Protein AF-A0A2C9L2B7-F1 (afdb_monomer_lite)

Organism: Biomphalaria glabrata (NCBI:txid6526)

Secondary structure (DSSP, 8-state):
--HHHHHHHHHHTTT-HHHHHHHHHHTTT-SS---S---TT---TT---PPPPPPP--------TT-------------------------

Foldseek 3Di:
DDPVLLVVLCVVVVNDPVNSVQVVCVVVVPHPDDDDDDPPPPPPPVPPPDDPDDDDDDDPDPPPVPDDDDDPDPDPDDDDDDDDDDDDDDD

Structure (mmCIF, N/CA/C/O backbone):
data_AF-A0A2C9L2B7-F1
#
_entry.id   AF-A0A2C9L2B7-F1
#
loop_
_atom_s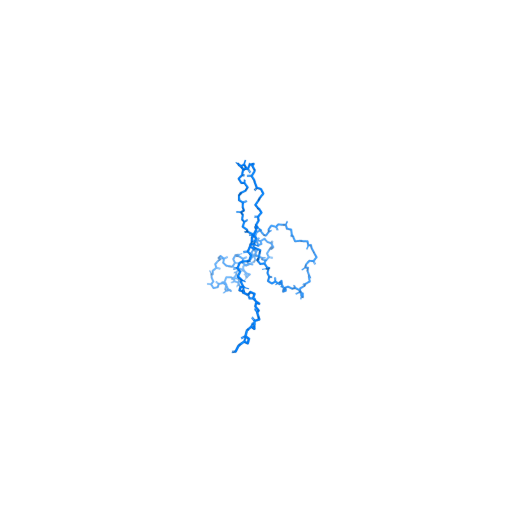ite.group_PDB
_atom_site.id
_atom_site.type_symbol
_atom_site.label_atom_id
_atom_site.label_alt_id
_atom_site.label_comp_id
_atom_site.label_asym_id
_atom_site.label_entity_id
_atom_site.label_seq_id
_atom_site.pdbx_PDB_ins_code
_atom_site.Cartn_x
_atom_site.Cartn_y
_atom_site.Cartn_z
_atom_site.occupancy
_atom_site.B_iso_or_equiv
_atom_site.auth_seq_id
_atom_site.auth_comp_id
_atom_site.auth_asym_id
_atom_site.auth_atom_id
_atom_site.pdbx_PDB_model_num
ATOM 1 N N . ALA A 1 1 ? 12.647 7.826 -19.692 1.00 70.94 1 ALA A N 1
ATOM 2 C CA . ALA A 1 1 ? 11.846 6.601 -19.906 1.00 70.94 1 ALA A CA 1
ATOM 3 C C . ALA A 1 1 ? 11.981 6.097 -21.344 1.00 70.94 1 ALA A C 1
ATOM 5 O O . ALA A 1 1 ? 11.984 6.906 -22.266 1.00 70.94 1 ALA A O 1
ATOM 6 N N . THR A 1 2 ? 12.103 4.783 -21.557 1.00 87.38 2 THR A N 1
ATOM 7 C CA . THR A 1 2 ? 12.087 4.179 -22.903 1.00 87.38 2 THR A CA 1
ATOM 8 C C . THR A 1 2 ? 10.655 3.807 -23.309 1.00 87.38 2 THR A C 1
ATOM 10 O O . THR A 1 2 ? 9.811 3.521 -22.461 1.00 87.38 2 THR A O 1
ATOM 13 N N . ARG A 1 3 ? 10.363 3.786 -24.618 1.00 88.88 3 ARG A N 1
ATOM 14 C CA . ARG A 1 3 ? 9.012 3.516 -25.160 1.00 88.88 3 ARG A CA 1
ATOM 15 C C . ARG A 1 3 ? 8.417 2.179 -24.697 1.00 88.88 3 ARG A C 1
ATOM 17 O O . ARG A 1 3 ? 7.212 2.088 -24.490 1.00 88.88 3 ARG A O 1
ATOM 24 N N . ASN A 1 4 ? 9.255 1.158 -24.529 1.00 92.00 4 ASN A N 1
ATOM 25 C CA . ASN A 1 4 ? 8.811 -0.177 -24.127 1.00 92.00 4 ASN A CA 1
ATOM 26 C C . ASN A 1 4 ? 8.389 -0.219 -22.652 1.00 92.00 4 ASN A C 1
ATOM 28 O O . ASN A 1 4 ? 7.393 -0.849 -22.324 1.00 92.00 4 ASN A O 1
ATOM 32 N N . VAL A 1 5 ? 9.090 0.512 -21.778 1.00 89.75 5 VAL A N 1
ATOM 33 C CA . VAL A 1 5 ? 8.722 0.623 -20.357 1.00 89.75 5 VAL A CA 1
ATOM 34 C C . VAL A 1 5 ? 7.376 1.333 -20.208 1.00 89.75 5 VAL A C 1
ATOM 36 O O . VAL A 1 5 ? 6.500 0.840 -19.507 1.00 89.75 5 VAL A O 1
ATOM 39 N N . ALA A 1 6 ? 7.170 2.432 -20.942 1.00 88.50 6 ALA A N 1
ATOM 40 C CA . ALA A 1 6 ? 5.897 3.154 -20.937 1.00 88.50 6 ALA A CA 1
ATOM 41 C C . ALA A 1 6 ? 4.724 2.284 -21.426 1.00 88.50 6 ALA A C 1
ATOM 43 O O . ALA A 1 6 ? 3.641 2.332 -20.850 1.00 88.50 6 ALA A O 1
ATOM 44 N N . ARG A 1 7 ? 4.943 1.455 -22.457 1.00 94.06 7 ARG A N 1
ATOM 45 C CA . ARG A 1 7 ? 3.928 0.516 -22.953 1.00 94.06 7 ARG A CA 1
ATOM 46 C C . ARG A 1 7 ? 3.541 -0.512 -21.892 1.00 94.06 7 ARG A C 1
ATOM 48 O O . ARG A 1 7 ? 2.356 -0.697 -21.650 1.00 94.06 7 ARG A O 1
ATOM 55 N N . ASN A 1 8 ? 4.525 -1.117 -21.233 1.00 93.44 8 ASN A N 1
ATOM 56 C CA . ASN A 1 8 ? 4.275 -2.122 -20.203 1.00 93.44 8 ASN A CA 1
ATOM 57 C C . ASN A 1 8 ? 3.534 -1.528 -18.993 1.00 93.44 8 ASN A C 1
ATOM 59 O O . ASN A 1 8 ? 2.614 -2.153 -18.474 1.00 93.44 8 ASN A O 1
ATOM 63 N N . LEU A 1 9 ? 3.893 -0.309 -18.570 1.00 92.69 9 LEU A N 1
ATOM 64 C CA . LEU A 1 9 ? 3.212 0.391 -17.475 1.00 92.69 9 LEU A CA 1
ATOM 65 C C . LEU A 1 9 ? 1.757 0.714 -17.826 1.00 92.69 9 LEU A C 1
ATOM 67 O O . LEU A 1 9 ? 0.863 0.479 -17.018 1.00 92.69 9 LEU A O 1
ATOM 71 N N . LEU A 1 10 ? 1.502 1.200 -19.043 1.00 94.44 10 LEU A N 1
ATOM 72 C CA . LEU A 1 10 ? 0.143 1.472 -19.511 1.00 94.44 10 LEU A CA 1
ATOM 73 C C . LEU A 1 10 ? -0.691 0.193 -19.637 1.00 94.44 10 LEU A C 1
ATOM 75 O O . LEU A 1 10 ? -1.861 0.205 -19.268 1.00 94.44 10 LEU A O 1
ATOM 79 N N . GLU A 1 11 ? -0.109 -0.908 -20.115 1.00 93.62 11 GLU A N 1
ATOM 80 C CA . GLU A 1 11 ? -0.788 -2.209 -20.193 1.00 93.62 11 GLU A CA 1
ATOM 81 C C . GLU A 1 11 ? -1.139 -2.741 -18.793 1.00 93.62 11 GLU A C 1
ATOM 83 O O . GLU A 1 11 ? -2.272 -3.168 -18.570 1.00 93.62 11 GLU A O 1
ATOM 88 N N . ALA A 1 12 ? -0.230 -2.619 -17.821 1.00 92.38 12 ALA A N 1
ATOM 89 C CA . ALA A 1 12 ? -0.494 -2.970 -16.424 1.00 92.38 12 ALA A CA 1
ATOM 90 C C . ALA A 1 12 ? -1.577 -2.086 -15.774 1.00 92.38 12 ALA A C 1
ATOM 92 O O . ALA A 1 12 ? -2.325 -2.552 -14.917 1.00 92.38 12 ALA A O 1
ATOM 93 N N . CYS A 1 13 ? -1.700 -0.829 -16.211 1.00 94.19 13 CYS A N 1
ATOM 94 C CA . CYS A 1 13 ? -2.705 0.125 -15.728 1.00 94.19 13 CYS A CA 1
ATOM 95 C C . CYS A 1 13 ? -4.018 0.104 -16.518 1.00 94.19 13 CYS A C 1
ATOM 97 O O . CYS A 1 13 ? -4.832 1.014 -16.348 1.00 94.19 13 CYS A O 1
ATOM 99 N N . ALA A 1 14 ? -4.218 -0.861 -17.422 1.00 94.31 14 ALA A N 1
ATOM 100 C CA . ALA A 1 14 ? -5.373 -0.910 -18.324 1.00 94.31 14 ALA A CA 1
ATOM 101 C C . ALA A 1 14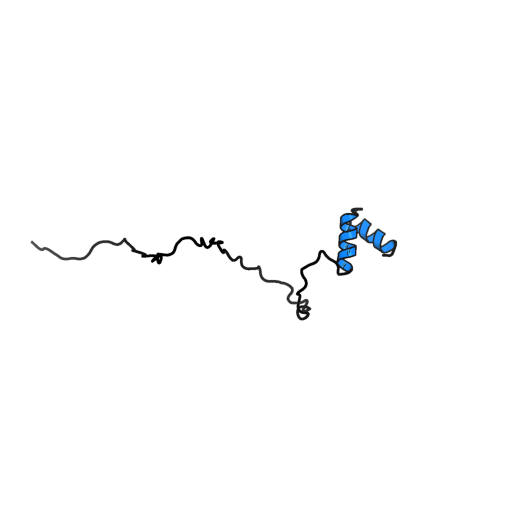 ? -5.602 0.408 -19.103 1.00 94.31 14 ALA A C 1
ATOM 103 O O . ALA A 1 14 ? -6.735 0.826 -19.337 1.00 94.31 14 ALA A O 1
ATOM 104 N N . GLY A 1 15 ? -4.517 1.084 -19.490 1.00 92.38 15 GLY A N 1
ATOM 105 C CA . GLY A 1 15 ? -4.536 2.361 -20.206 1.00 92.38 15 GLY A CA 1
ATOM 106 C C . GLY A 1 15 ? -4.727 3.601 -19.326 1.00 92.38 15 GLY A C 1
ATOM 107 O O . GLY A 1 15 ? -4.793 4.704 -19.864 1.00 92.38 15 GLY A O 1
ATOM 108 N N . ASN A 1 16 ? -4.791 3.462 -17.999 1.00 93.25 16 ASN A N 1
ATOM 109 C CA . ASN A 1 16 ? -4.864 4.604 -17.091 1.00 93.25 16 ASN A CA 1
ATOM 110 C C . ASN A 1 16 ? -3.494 5.294 -16.973 1.00 93.25 16 ASN A C 1
ATOM 112 O O . ASN A 1 16 ? -2.558 4.757 -16.376 1.00 93.25 16 ASN A O 1
ATOM 116 N N . LEU A 1 17 ? -3.400 6.496 -17.547 1.00 93.00 17 LEU A N 1
ATOM 117 C CA . LEU A 1 17 ? -2.172 7.285 -17.575 1.00 93.00 17 LEU A CA 1
ATOM 118 C C . LEU A 1 17 ? -1.766 7.782 -16.183 1.00 93.00 17 LEU A C 1
ATOM 120 O O . LEU A 1 17 ? -0.590 7.686 -15.849 1.00 93.00 17 LEU A O 1
ATOM 124 N N . ASP A 1 18 ? -2.710 8.267 -15.373 1.00 92.00 18 ASP A N 1
ATOM 125 C CA . ASP A 1 18 ? -2.422 8.810 -14.039 1.00 92.00 18 ASP A CA 1
ATOM 126 C C . ASP A 1 18 ? -1.803 7.747 -13.124 1.00 92.00 18 ASP A C 1
ATOM 128 O O . ASP A 1 18 ? -0.817 8.009 -12.435 1.00 92.00 18 ASP A O 1
ATOM 132 N N . MET A 1 19 ? -2.310 6.510 -13.187 1.00 90.75 19 MET A N 1
ATOM 133 C CA . MET A 1 19 ? -1.730 5.383 -12.444 1.00 90.75 19 MET A CA 1
ATOM 134 C C . MET A 1 19 ? -0.353 4.971 -12.985 1.00 90.75 19 MET A C 1
ATOM 136 O O . MET A 1 19 ? 0.560 4.709 -12.203 1.00 90.75 19 MET A O 1
ATOM 140 N N . ALA A 1 20 ? -0.177 4.939 -14.312 1.00 91.88 20 ALA A N 1
ATOM 141 C CA . ALA A 1 20 ? 1.097 4.575 -14.935 1.00 91.88 20 ALA A CA 1
ATOM 142 C C . ALA A 1 20 ? 2.202 5.603 -14.643 1.00 91.88 20 ALA A C 1
ATOM 144 O O . ALA A 1 20 ? 3.356 5.225 -14.439 1.00 91.88 20 ALA A O 1
ATOM 145 N N . VAL A 1 21 ? 1.852 6.892 -14.609 1.00 89.06 21 VAL A N 1
ATOM 146 C CA . VAL A 1 21 ? 2.761 7.989 -14.253 1.00 89.06 21 VAL A CA 1
ATOM 147 C C . VAL A 1 21 ? 3.086 7.955 -12.765 1.00 89.06 21 VAL A C 1
ATOM 149 O O . VAL A 1 21 ? 4.261 8.066 -12.432 1.00 89.06 21 VAL A O 1
ATOM 152 N N . GLY A 1 22 ? 2.101 7.724 -11.890 1.00 86.19 22 GLY A N 1
ATOM 153 C CA . GLY A 1 22 ? 2.334 7.554 -10.451 1.00 86.19 22 GLY A CA 1
ATOM 154 C C . GLY A 1 22 ? 3.368 6.465 -10.172 1.00 86.19 22 GLY A C 1
ATOM 155 O O . GLY A 1 22 ? 4.436 6.755 -9.645 1.00 86.19 22 GLY A O 1
ATOM 156 N N . MET A 1 23 ? 3.138 5.251 -10.685 1.00 85.44 23 MET A N 1
ATOM 157 C CA . MET A 1 23 ? 4.089 4.143 -10.520 1.00 85.44 23 MET A CA 1
ATOM 158 C C . MET A 1 23 ? 5.455 4.400 -11.172 1.00 85.44 23 MET A C 1
ATOM 160 O O . MET A 1 23 ? 6.468 3.908 -10.677 1.00 85.44 23 MET A O 1
ATOM 164 N N . HIS A 1 24 ? 5.511 5.151 -12.281 1.00 83.88 24 HIS A N 1
ATOM 165 C CA . HIS A 1 24 ? 6.787 5.551 -12.875 1.00 83.88 24 HIS A CA 1
ATOM 166 C C . HIS A 1 24 ? 7.564 6.500 -11.953 1.00 83.88 24 HIS A C 1
ATOM 168 O O . HIS A 1 24 ? 8.762 6.294 -11.778 1.00 83.88 24 HIS A O 1
ATOM 174 N N . MET A 1 25 ? 6.903 7.508 -11.374 1.00 84.44 25 MET A N 1
ATOM 175 C CA . MET A 1 25 ? 7.540 8.517 -10.519 1.00 84.44 25 MET A CA 1
ATOM 176 C C . MET A 1 25 ? 7.878 7.985 -9.122 1.00 84.44 25 MET A C 1
ATOM 178 O O . MET A 1 25 ? 8.910 8.359 -8.565 1.00 84.44 25 MET A O 1
ATOM 182 N N . ASP A 1 26 ? 7.080 7.054 -8.595 1.00 77.69 26 ASP A N 1
ATOM 183 C CA . ASP A 1 26 ? 7.348 6.377 -7.322 1.00 77.69 26 ASP A CA 1
ATOM 184 C C . ASP A 1 26 ? 8.649 5.548 -7.370 1.00 77.69 26 ASP A C 1
ATOM 186 O O . ASP A 1 26 ? 9.328 5.391 -6.356 1.00 77.69 26 ASP A O 1
ATOM 190 N N . ASN A 1 27 ? 9.044 5.054 -8.553 1.00 67.00 27 ASN A N 1
ATOM 191 C CA . ASN A 1 27 ? 10.300 4.323 -8.753 1.00 67.00 27 ASN A CA 1
ATOM 192 C C . ASN A 1 27 ? 11.542 5.237 -8.775 1.00 67.00 27 ASN A C 1
ATOM 194 O O . ASN A 1 27 ? 12.645 4.780 -8.485 1.00 67.00 27 ASN A O 1
ATOM 198 N N . ASP A 1 28 ? 11.379 6.521 -9.102 1.00 61.81 28 ASP A N 1
ATOM 199 C CA . ASP A 1 28 ? 12.465 7.509 -9.137 1.00 61.81 28 ASP A CA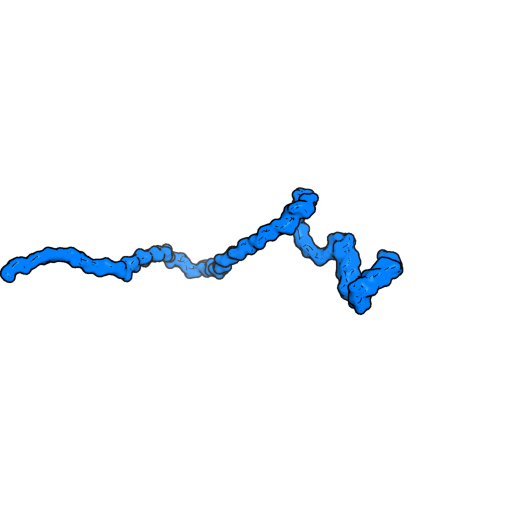 1
ATOM 200 C C . ASP A 1 28 ? 12.671 8.211 -7.774 1.00 61.81 28 ASP A C 1
ATOM 202 O O . ASP A 1 28 ? 13.371 9.219 -7.682 1.00 61.81 28 ASP A O 1
ATOM 206 N N . GLY A 1 29 ? 12.087 7.685 -6.687 1.00 55.31 29 GLY A N 1
ATOM 207 C CA . GLY A 1 29 ? 12.312 8.178 -5.320 1.00 55.31 29 GLY A CA 1
ATOM 208 C C . GLY A 1 29 ? 11.714 9.560 -5.030 1.00 55.31 29 GLY A C 1
ATOM 209 O O . GLY A 1 29 ? 11.886 10.082 -3.932 1.00 55.31 29 GLY A O 1
ATOM 210 N N . VAL A 1 30 ? 10.971 10.132 -5.979 1.00 55.00 30 VAL A N 1
ATOM 211 C CA . VAL A 1 30 ? 10.144 11.332 -5.798 1.00 55.00 30 VAL A CA 1
ATOM 212 C C . VAL A 1 30 ? 8.680 10.890 -5.772 1.00 55.00 30 VAL A C 1
ATOM 214 O O . VAL A 1 30 ? 7.851 11.326 -6.567 1.00 55.00 30 VAL A O 1
ATOM 217 N N . GLY A 1 31 ? 8.363 9.985 -4.842 1.00 55.22 31 GLY A N 1
ATOM 218 C CA . GLY A 1 31 ? 6.989 9.847 -4.363 1.00 55.22 31 GLY A CA 1
ATOM 219 C C . GLY A 1 31 ? 6.537 11.170 -3.722 1.00 55.22 31 GLY A C 1
ATOM 220 O O . GLY A 1 31 ? 7.387 12.015 -3.412 1.00 55.22 31 GLY A O 1
ATOM 221 N N . PRO A 1 32 ? 5.226 11.401 -3.521 1.00 53.75 32 PRO A N 1
ATOM 222 C CA . PRO A 1 32 ? 4.737 12.631 -2.901 1.00 53.75 32 PRO A CA 1
ATOM 223 C C . PRO A 1 32 ? 5.506 12.865 -1.603 1.00 53.75 32 PRO A C 1
ATOM 225 O O . PRO A 1 32 ? 5.500 11.994 -0.737 1.00 53.75 32 PRO A O 1
ATOM 228 N N . ALA A 1 33 ? 6.214 13.999 -1.533 1.00 53.19 33 ALA A N 1
ATOM 229 C CA . ALA A 1 33 ? 7.181 14.330 -0.495 1.00 53.19 33 ALA A CA 1
ATOM 230 C C . ALA A 1 33 ? 6.693 13.894 0.893 1.00 53.19 33 ALA A C 1
ATOM 232 O O . ALA A 1 33 ? 5.889 14.572 1.537 1.00 53.19 33 ALA A O 1
ATOM 233 N N . VAL A 1 34 ? 7.182 12.745 1.357 1.00 56.62 34 VAL A N 1
ATOM 234 C CA . VAL A 1 34 ? 7.178 12.444 2.781 1.00 56.62 34 VAL A CA 1
ATOM 235 C C . VAL A 1 34 ? 8.156 13.440 3.406 1.00 56.62 34 VAL A C 1
ATOM 237 O O . VAL A 1 34 ? 9.257 13.599 2.875 1.00 56.62 34 VAL A O 1
ATOM 240 N N . PRO A 1 35 ? 7.773 14.180 4.462 1.00 49.47 35 PRO A N 1
ATOM 241 C CA . PRO A 1 35 ? 8.669 15.159 5.058 1.00 49.47 35 PRO A CA 1
ATOM 242 C C . PRO A 1 35 ? 9.979 14.476 5.470 1.00 49.47 35 PRO A C 1
ATOM 244 O O . PRO A 1 35 ? 9.975 13.437 6.133 1.00 49.47 35 PRO A O 1
ATOM 247 N N . GLU A 1 36 ? 11.085 15.063 5.014 1.00 56.28 36 GLU A N 1
ATOM 248 C CA . GLU A 1 36 ? 12.466 14.644 5.228 1.00 56.28 36 GLU A CA 1
ATOM 249 C C . GLU A 1 36 ? 12.780 14.461 6.719 1.00 56.28 36 GLU A C 1
ATOM 251 O O . GLU A 1 36 ? 13.183 15.406 7.387 1.00 56.28 36 GLU A O 1
ATOM 256 N N . THR A 1 37 ? 12.627 13.255 7.270 1.00 55.03 37 THR A N 1
ATOM 257 C CA . THR A 1 37 ? 13.505 12.725 8.332 1.00 55.03 37 THR A CA 1
ATOM 258 C C . THR A 1 37 ? 13.287 11.216 8.472 1.00 55.03 37 THR A C 1
ATOM 260 O O . THR A 1 37 ? 12.507 10.758 9.303 1.00 55.03 37 THR A O 1
ATOM 263 N N . ILE A 1 38 ? 13.971 10.405 7.664 1.00 57.97 38 ILE A N 1
ATOM 264 C CA . ILE A 1 38 ? 14.120 8.976 7.972 1.00 57.97 38 ILE A CA 1
ATOM 265 C C . ILE A 1 38 ? 15.608 8.751 8.244 1.00 57.97 38 ILE A C 1
ATOM 267 O O . ILE A 1 38 ? 16.397 8.842 7.306 1.00 57.97 38 ILE A O 1
ATOM 271 N N . PRO A 1 39 ? 16.037 8.525 9.502 1.00 55.38 39 PRO A N 1
ATOM 272 C CA . PRO A 1 39 ? 17.421 8.164 9.768 1.00 55.38 39 PRO A CA 1
ATOM 273 C C . PRO A 1 39 ? 17.732 6.832 9.075 1.00 55.38 39 PRO A C 1
ATOM 275 O O . PRO A 1 39 ? 16.950 5.884 9.154 1.00 55.38 39 PRO A O 1
ATOM 278 N N . GLU A 1 40 ? 18.885 6.768 8.413 1.00 57.09 40 GLU A N 1
ATOM 279 C CA . GLU A 1 40 ? 19.359 5.693 7.523 1.00 57.09 40 GLU A CA 1
ATOM 280 C C . GLU A 1 40 ? 19.528 4.302 8.187 1.00 57.09 40 GLU A C 1
ATOM 282 O O . GLU A 1 40 ? 20.103 3.394 7.595 1.00 57.09 40 GLU A O 1
ATOM 287 N N . SER A 1 41 ? 19.022 4.079 9.407 1.00 55.72 41 SER A N 1
ATOM 288 C CA . SER A 1 41 ? 19.158 2.807 10.133 1.00 55.72 41 SER A CA 1
ATOM 289 C C . SER A 1 41 ? 17.979 1.835 9.961 1.00 55.72 41 SER A C 1
ATOM 291 O O . SER A 1 41 ? 17.929 0.829 10.667 1.00 55.72 41 SER A O 1
ATOM 293 N N . LEU A 1 42 ? 17.008 2.123 9.085 1.00 54.47 42 LEU A N 1
ATOM 294 C CA . LEU A 1 42 ? 15.773 1.333 8.944 1.00 54.47 42 LEU A CA 1
ATOM 295 C C . LEU A 1 42 ? 15.772 0.350 7.756 1.00 54.47 42 LEU A C 1
ATOM 297 O O . LEU A 1 42 ? 14.719 -0.155 7.383 1.00 54.47 42 LEU A O 1
ATOM 301 N N . CYS A 1 43 ? 16.932 0.049 7.168 1.00 49.47 43 CYS A N 1
ATOM 302 C CA . CYS A 1 43 ? 17.066 -0.897 6.050 1.00 49.47 43 CYS A CA 1
ATOM 303 C C . CYS A 1 43 ? 17.098 -2.378 6.493 1.00 49.47 43 CYS A C 1
ATOM 305 O O . CYS A 1 43 ? 17.754 -3.197 5.855 1.00 49.47 43 CYS A O 1
ATOM 307 N N . ASN A 1 44 ? 16.409 -2.740 7.581 1.00 53.75 44 ASN A N 1
ATOM 308 C CA . ASN A 1 44 ? 16.215 -4.138 7.973 1.00 53.75 44 ASN A CA 1
ATOM 309 C C . ASN A 1 44 ? 14.867 -4.624 7.420 1.00 53.75 44 ASN A C 1
ATOM 311 O O . ASN A 1 44 ? 13.825 -4.451 8.049 1.00 53.75 44 ASN A O 1
ATOM 315 N N . GLU A 1 45 ? 14.884 -5.244 6.237 1.00 59.50 45 GLU A N 1
ATOM 316 C CA . GLU A 1 45 ? 13.682 -5.718 5.525 1.00 59.50 45 GLU A CA 1
ATOM 317 C C . GLU A 1 45 ? 12.847 -6.769 6.290 1.00 59.50 45 GLU A C 1
ATOM 319 O O . GLU A 1 45 ? 11.706 -7.048 5.921 1.00 59.50 45 GLU A O 1
ATOM 324 N N . SER A 1 46 ? 13.375 -7.323 7.384 1.00 57.72 46 SER A N 1
ATOM 325 C CA . SER A 1 46 ? 12.728 -8.344 8.214 1.00 57.72 46 SER A CA 1
ATOM 326 C C . SER A 1 46 ? 11.841 -7.807 9.351 1.00 57.72 46 SER A C 1
ATOM 328 O O . SER A 1 46 ? 11.151 -8.606 9.975 1.00 57.72 46 SER A O 1
ATOM 330 N N . ASP A 1 47 ? 11.814 -6.491 9.603 1.00 56.50 47 ASP A N 1
ATOM 331 C CA . ASP A 1 47 ? 11.054 -5.855 10.705 1.00 56.50 47 ASP A CA 1
ATOM 332 C C . ASP A 1 47 ? 9.964 -4.873 10.216 1.00 56.50 47 ASP A C 1
ATOM 334 O O . ASP A 1 47 ? 9.482 -4.005 10.944 1.00 56.50 47 ASP A O 1
ATOM 338 N N . ASN A 1 48 ? 9.517 -5.015 8.964 1.00 61.56 48 ASN A N 1
ATOM 339 C CA . ASN A 1 48 ? 8.520 -4.128 8.345 1.00 61.56 48 ASN A CA 1
ATOM 340 C C . ASN A 1 48 ? 7.088 -4.250 8.915 1.00 61.56 48 ASN A C 1
ATOM 342 O O . ASN A 1 48 ? 6.179 -3.562 8.443 1.00 61.56 48 ASN A O 1
ATOM 346 N N . VAL A 1 49 ? 6.853 -5.076 9.942 1.00 77.12 49 VAL A N 1
ATOM 347 C CA . VAL A 1 49 ? 5.570 -5.105 10.660 1.00 77.12 49 VAL A CA 1
ATOM 348 C C . VAL A 1 49 ? 5.600 -4.034 11.745 1.00 77.12 49 VAL A C 1
ATOM 350 O O . VAL A 1 49 ? 5.850 -4.294 12.920 1.00 77.12 49 VAL A O 1
ATOM 353 N N . ARG A 1 50 ? 5.334 -2.791 11.341 1.00 79.50 50 ARG A N 1
ATOM 354 C CA . ARG A 1 50 ? 5.097 -1.703 12.294 1.00 79.50 50 ARG A CA 1
ATOM 355 C C . ARG A 1 50 ? 3.887 -2.080 13.150 1.00 79.50 50 ARG A C 1
ATOM 357 O O . ARG A 1 50 ? 2.812 -2.351 12.615 1.00 79.50 50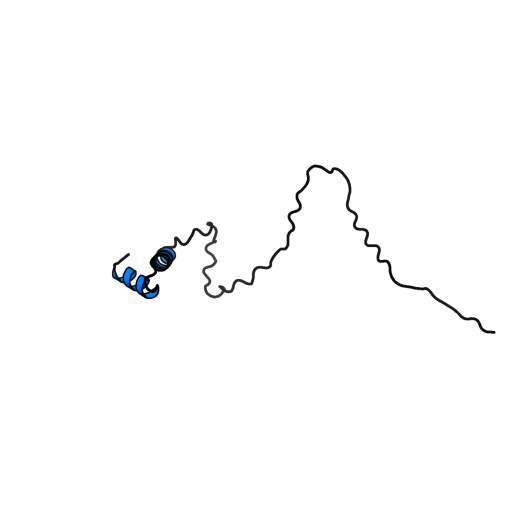 ARG A O 1
ATOM 364 N N . ALA A 1 51 ? 4.060 -2.113 14.470 1.00 82.44 51 ALA A N 1
ATOM 365 C CA . ALA A 1 51 ? 2.945 -2.333 15.382 1.00 82.44 51 ALA A CA 1
ATOM 366 C C . ALA A 1 51 ? 1.848 -1.274 15.141 1.00 82.44 51 ALA A C 1
ATOM 368 O O . ALA A 1 51 ? 2.176 -0.132 14.794 1.00 82.44 51 ALA A O 1
ATOM 369 N N . PRO A 1 52 ? 0.558 -1.610 15.330 1.00 84.50 52 PRO A N 1
ATOM 370 C CA . PRO A 1 52 ? -0.511 -0.624 15.255 1.00 84.50 52 PRO A CA 1
ATOM 371 C C . PRO A 1 52 ? -0.204 0.571 16.162 1.00 84.50 52 PRO A C 1
ATOM 373 O O . PRO A 1 52 ? 0.109 0.398 17.341 1.00 84.50 52 PRO A O 1
ATOM 376 N N . ILE A 1 53 ? -0.276 1.782 15.609 1.00 84.56 53 ILE A N 1
ATOM 377 C 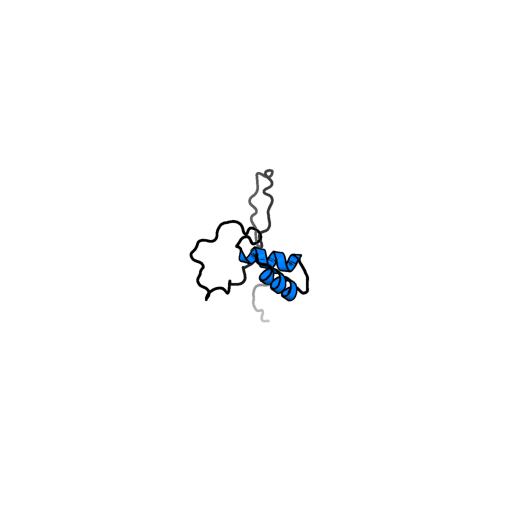CA . ILE A 1 53 ? 0.025 3.004 16.357 1.00 84.56 53 ILE A CA 1
ATOM 378 C C . ILE A 1 53 ? -1.071 3.200 17.419 1.00 84.56 53 ILE A C 1
ATOM 380 O O . ILE A 1 53 ? -2.248 3.292 17.056 1.00 84.56 53 ILE A O 1
ATOM 384 N N . PRO A 1 54 ? -0.728 3.280 18.719 1.00 86.69 54 PRO A N 1
ATOM 385 C CA . PRO A 1 54 ? -1.716 3.550 19.754 1.00 86.69 54 PRO A CA 1
ATOM 386 C C . PRO A 1 54 ? -2.290 4.964 19.589 1.00 86.69 54 PRO A C 1
ATOM 388 O O . PRO A 1 54 ? -1.547 5.940 19.471 1.00 86.69 54 PRO A O 1
ATOM 391 N N . GLN A 1 55 ? -3.619 5.083 19.600 1.00 86.75 55 GLN A N 1
ATOM 392 C CA . GLN A 1 55 ? -4.309 6.373 19.536 1.00 86.75 55 GLN A CA 1
ATOM 393 C C . GLN A 1 55 ? -4.241 7.073 20.901 1.00 86.75 55 GLN A C 1
ATOM 395 O O . GLN A 1 55 ? -4.699 6.523 21.902 1.00 86.75 55 GLN A O 1
ATOM 400 N N . LYS A 1 56 ? -3.690 8.290 20.957 1.00 85.06 56 LYS A N 1
ATOM 401 C CA . LYS A 1 56 ? -3.788 9.160 22.140 1.00 85.06 56 LYS A CA 1
ATOM 402 C C . LYS A 1 56 ? -5.054 10.012 22.029 1.00 85.06 56 LYS A C 1
ATOM 404 O O . LYS A 1 56 ? -5.212 10.734 21.050 1.00 85.06 56 LYS A O 1
ATOM 409 N N . THR A 1 57 ? -5.946 9.943 23.015 1.00 83.94 57 THR A N 1
ATOM 410 C CA . THR A 1 57 ? -7.104 10.844 23.123 1.00 83.94 57 THR A CA 1
ATOM 411 C C . THR A 1 57 ? -6.722 12.049 23.974 1.00 83.94 57 THR A C 1
ATOM 413 O O . THR A 1 57 ? -6.921 12.042 25.189 1.00 83.94 57 THR A O 1
ATOM 416 N N . GLU A 1 58 ? -6.135 13.063 23.349 1.00 82.81 58 GLU A N 1
ATOM 417 C CA . GLU A 1 58 ? -5.936 14.359 23.995 1.00 82.81 58 GLU A CA 1
ATOM 418 C C . GLU A 1 58 ? -7.092 15.287 23.615 1.00 82.81 58 GLU A C 1
ATOM 420 O O . GLU A 1 58 ? -7.516 15.337 22.461 1.00 82.81 58 GLU A O 1
ATOM 425 N N . VAL A 1 59 ? -7.640 15.981 24.610 1.00 84.31 59 VAL A N 1
ATOM 426 C CA . VAL A 1 59 ? -8.621 17.045 24.399 1.00 84.31 59 VAL A CA 1
ATOM 427 C C . VAL A 1 59 ? -7.839 18.344 24.415 1.00 84.31 59 VAL A C 1
ATOM 429 O O . VAL A 1 59 ? -7.179 18.643 25.409 1.00 84.31 59 VAL A O 1
ATOM 432 N N . LEU A 1 60 ? -7.901 19.098 23.318 1.00 80.88 60 LEU A N 1
ATOM 433 C CA . LEU A 1 60 ? -7.370 20.453 23.282 1.00 80.88 60 LEU A CA 1
ATOM 434 C C . LEU A 1 60 ? -8.192 21.299 24.259 1.00 80.88 60 LEU A C 1
ATOM 436 O O . LEU A 1 60 ? -9.344 21.629 23.980 1.00 80.88 60 LEU A O 1
ATOM 440 N N . ILE A 1 61 ? -7.622 21.587 25.426 1.00 81.12 61 ILE A N 1
ATOM 441 C CA . ILE A 1 61 ? -8.161 22.589 26.339 1.00 81.12 61 ILE A CA 1
ATOM 442 C C . ILE A 1 61 ? -7.590 23.915 25.857 1.00 81.12 61 ILE A C 1
ATOM 444 O O . ILE A 1 61 ? -6.375 24.098 25.848 1.00 81.12 61 ILE A O 1
ATOM 448 N N . GLU A 1 62 ? -8.456 24.814 25.403 1.00 79.31 62 GLU A N 1
ATOM 449 C CA . GLU A 1 62 ? -8.060 26.201 25.191 1.00 79.31 62 GLU A CA 1
ATOM 450 C C . GLU A 1 62 ? -7.711 26.787 26.563 1.00 79.31 62 GLU A C 1
ATOM 452 O O . GLU A 1 62 ? -8.571 26.882 27.442 1.00 79.31 62 GLU A O 1
ATOM 457 N N . ASP A 1 63 ? -6.438 27.128 26.773 1.00 67.00 63 ASP A N 1
ATOM 458 C CA . ASP A 1 63 ? -6.030 27.938 27.916 1.00 67.00 63 ASP A CA 1
ATOM 459 C C . ASP A 1 63 ? -6.648 29.330 27.736 1.00 67.00 63 ASP A C 1
ATOM 461 O O . ASP A 1 63 ? -6.088 30.189 27.058 1.00 67.00 63 ASP A O 1
ATOM 465 N N . ASP A 1 64 ? -7.835 29.544 28.305 1.00 59.84 64 ASP A N 1
ATOM 466 C CA . ASP A 1 64 ? -8.431 30.870 28.431 1.00 59.84 64 ASP A CA 1
ATOM 467 C C . ASP A 1 64 ? -7.514 31.719 29.335 1.00 59.84 64 ASP A C 1
ATOM 469 O O . ASP A 1 64 ? -7.375 31.412 30.526 1.00 59.84 64 ASP A O 1
ATOM 473 N N . PRO A 1 65 ? -6.864 32.790 28.835 1.00 57.44 65 PRO A N 1
ATOM 474 C CA . PRO A 1 65 ? -5.988 33.623 29.659 1.00 57.44 65 PRO A CA 1
ATOM 475 C C . PRO A 1 65 ? -6.778 34.546 30.614 1.00 57.44 65 PRO A C 1
ATOM 477 O O . PRO A 1 65 ? -6.288 35.612 30.991 1.00 57.44 65 PRO A O 1
ATOM 480 N N . GLY A 1 66 ? -8.004 34.177 30.996 1.00 57.34 66 GLY A N 1
ATOM 481 C CA . GLY A 1 66 ? -8.981 35.047 31.641 1.00 57.34 66 GLY A CA 1
ATOM 482 C C . GLY A 1 66 ? -9.435 34.652 33.044 1.00 57.34 66 GLY A C 1
ATOM 483 O O . GLY A 1 66 ? -10.283 35.356 33.590 1.00 57.34 66 GLY A O 1
ATOM 484 N N . VAL A 1 67 ? -8.897 33.604 33.688 1.00 54.03 67 VAL A N 1
ATOM 485 C CA . VAL A 1 67 ? -9.335 33.258 35.057 1.00 54.03 67 VAL A CA 1
ATOM 486 C C . VAL A 1 67 ? -8.173 32.958 36.001 1.00 54.03 67 VAL A C 1
ATOM 488 O O . VAL A 1 67 ? -7.838 31.820 36.327 1.00 54.03 67 VAL A O 1
ATOM 491 N N . ALA A 1 68 ? -7.588 34.032 36.528 1.00 55.31 68 ALA A N 1
ATOM 492 C CA . ALA A 1 68 ? -6.909 33.976 37.811 1.0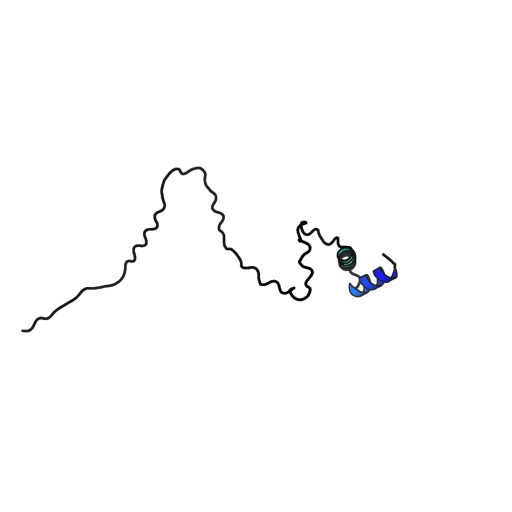0 55.31 68 ALA A CA 1
ATOM 493 C C . ALA A 1 68 ? -7.902 33.491 38.886 1.00 55.31 68 ALA A C 1
ATOM 495 O O . ALA A 1 68 ? -8.819 34.213 39.269 1.00 55.31 68 ALA A O 1
ATOM 496 N N . GLY A 1 69 ? -7.689 32.277 39.392 1.00 56.72 69 GLY A N 1
ATOM 497 C CA . GLY A 1 69 ? -8.329 31.783 40.610 1.00 56.72 69 GLY A CA 1
ATOM 498 C C . GLY A 1 69 ? -9.367 30.690 40.383 1.00 56.72 69 GLY A C 1
ATOM 499 O O . GLY A 1 69 ? -10.527 30.949 40.097 1.00 56.72 69 GLY A O 1
ATOM 500 N N . THR A 1 70 ? -8.973 29.446 40.628 1.00 53.38 70 THR A N 1
ATOM 501 C CA . THR A 1 70 ? -9.399 28.637 41.787 1.00 53.38 70 THR A CA 1
ATOM 502 C C . THR A 1 70 ? -9.036 27.180 41.508 1.00 53.38 70 THR A C 1
ATOM 504 O O . THR A 1 70 ? -9.375 26.606 40.479 1.00 53.38 70 THR A O 1
ATOM 507 N N . SER A 1 71 ? -8.283 26.576 42.421 1.00 55.97 71 SER A N 1
ATOM 508 C CA . SER A 1 71 ? -7.853 25.182 42.357 1.00 55.97 71 SER A CA 1
ATOM 509 C C . SER A 1 71 ? -9.074 24.259 42.320 1.00 55.97 71 SER A C 1
ATOM 511 O O . SER A 1 71 ? -9.817 24.167 43.300 1.00 55.97 71 SER A O 1
ATOM 513 N N . PHE A 1 72 ? -9.273 23.545 41.212 1.00 58.84 72 PHE A N 1
ATOM 514 C CA . PHE A 1 72 ? -10.352 22.568 41.076 1.00 58.84 72 PHE A CA 1
ATOM 515 C C . PHE A 1 72 ? -10.019 21.320 41.910 1.00 58.84 72 PHE A C 1
ATOM 517 O O . PHE A 1 72 ? -9.365 20.383 41.456 1.00 58.84 72 PHE A O 1
ATOM 524 N N . THR A 1 73 ? -10.414 21.317 43.184 1.00 56.31 73 THR A N 1
ATOM 525 C CA . THR A 1 73 ? -10.288 20.138 44.051 1.00 56.31 73 THR A CA 1
ATOM 526 C C . THR A 1 73 ? -11.457 19.201 43.771 1.00 56.31 73 THR A C 1
ATOM 528 O O . THR A 1 73 ? -12.587 19.434 44.195 1.00 56.31 73 THR A O 1
ATOM 531 N N . ILE A 1 74 ? -11.188 18.120 43.043 1.00 60.78 74 ILE A N 1
ATOM 532 C CA . ILE A 1 74 ? -12.161 17.054 42.799 1.00 60.78 74 ILE A CA 1
ATOM 533 C C . ILE A 1 74 ? -12.338 16.258 44.106 1.00 60.78 74 ILE A C 1
ATOM 535 O O . ILE A 1 74 ? -11.554 15.365 44.426 1.00 60.78 74 ILE A O 1
ATOM 539 N N . LEU A 1 75 ? -13.359 16.598 44.899 1.00 61.09 75 LEU A N 1
ATOM 540 C CA . LEU A 1 75 ? -13.727 15.857 46.109 1.00 61.09 75 LEU A CA 1
ATOM 541 C C . LEU A 1 75 ? -14.669 14.694 45.749 1.00 61.09 75 LEU A C 1
ATOM 543 O O . LEU A 1 75 ? -15.889 14.860 45.713 1.00 61.09 75 LEU A O 1
ATOM 547 N N . LEU A 1 76 ? -14.119 13.493 45.528 1.00 63.16 76 LEU A N 1
ATOM 548 C CA . LEU A 1 76 ? -14.914 12.257 45.477 1.00 63.16 76 LEU A CA 1
ATOM 549 C C . LEU A 1 76 ? -15.469 11.941 46.879 1.00 63.16 76 LEU A C 1
ATOM 551 O O . LEU A 1 76 ? -14.807 11.312 47.703 1.00 63.16 76 LEU A O 1
ATOM 555 N N . LYS A 1 77 ? -16.713 12.341 47.162 1.00 65.69 77 LYS A N 1
ATOM 556 C CA . LYS A 1 77 ? -17.490 11.791 48.284 1.00 65.69 77 LYS A CA 1
ATOM 557 C C . LYS A 1 77 ? -18.235 10.541 47.816 1.00 65.69 77 LYS A C 1
ATOM 559 O O . LYS A 1 77 ? -19.326 10.629 47.259 1.00 65.69 77 LYS A O 1
ATOM 564 N N . ASN A 1 78 ? -17.665 9.369 48.093 1.00 58.38 78 ASN A N 1
ATOM 565 C CA . ASN A 1 78 ? -18.385 8.102 47.979 1.00 58.38 78 ASN A CA 1
ATOM 566 C C . ASN A 1 78 ? -19.491 8.049 49.041 1.00 58.38 78 ASN A C 1
ATOM 568 O O . ASN A 1 78 ? -19.235 7.845 50.225 1.00 58.38 78 ASN A O 1
ATOM 572 N N . SER A 1 79 ? -20.734 8.239 48.604 1.00 63.41 79 SER A N 1
ATOM 573 C CA . SER A 1 79 ? -21.934 8.070 49.418 1.00 63.41 79 SER A CA 1
ATOM 574 C C . SER A 1 79 ? -22.680 6.818 48.969 1.00 63.41 79 SER A C 1
ATOM 576 O O . SER A 1 79 ? -23.461 6.867 48.020 1.00 63.41 79 SER A O 1
ATOM 578 N N . LYS A 1 80 ? -22.435 5.682 49.637 1.00 56.75 80 LYS A N 1
ATOM 579 C CA . LYS A 1 80 ? -23.425 4.600 49.792 1.00 56.75 80 LYS A CA 1
ATOM 580 C C . LYS A 1 80 ? -22.888 3.473 50.667 1.00 56.75 80 LYS A C 1
ATOM 582 O O . LYS A 1 80 ? -21.879 2.871 50.329 1.00 56.75 80 LYS A O 1
ATOM 587 N N . GLY A 1 81 ? -23.639 3.109 51.711 1.00 52.62 81 GLY A N 1
ATOM 588 C CA . GLY A 1 81 ? -23.517 1.756 52.265 1.00 52.62 81 GLY A CA 1
ATOM 589 C C . GLY A 1 81 ? -23.837 1.538 53.740 1.00 52.62 81 GLY A C 1
ATOM 590 O O . GLY A 1 81 ? -23.004 1.001 54.444 1.00 52.62 81 GLY A O 1
ATOM 591 N N . LYS A 1 82 ? -25.052 1.904 54.164 1.00 56.41 82 LYS A N 1
ATOM 592 C CA . LYS A 1 82 ? -25.907 1.179 55.129 1.00 56.41 82 LYS A CA 1
ATOM 593 C C . LYS A 1 82 ? -25.294 0.635 56.441 1.00 56.41 82 LYS A C 1
ATOM 595 O O . LYS A 1 82 ? -24.686 -0.424 56.470 1.00 56.41 82 LYS A O 1
ATOM 600 N N . GLY A 1 83 ? -25.736 1.258 57.540 1.00 53.69 83 GLY A N 1
ATOM 601 C CA . GLY A 1 83 ? -26.423 0.553 58.633 1.00 53.69 83 GLY A CA 1
ATOM 602 C C . GLY A 1 83 ? -25.548 -0.220 59.618 1.00 53.69 83 GLY A C 1
ATOM 603 O O . GLY A 1 83 ? -25.262 -1.397 59.426 1.00 53.69 83 GLY A O 1
ATOM 604 N N . GLY A 1 84 ? -25.203 0.431 60.728 1.00 53.69 84 GLY A N 1
ATOM 605 C CA . GLY A 1 84 ? -24.618 -0.227 61.891 1.00 53.69 84 GLY A CA 1
ATOM 606 C C . GLY A 1 84 ? -25.566 -1.238 62.553 1.00 53.69 84 GLY A C 1
ATOM 607 O O . GLY A 1 84 ? -26.771 -1.014 62.637 1.00 53.69 84 GLY A O 1
ATOM 608 N N . ARG A 1 85 ? -24.977 -2.360 62.995 1.00 57.38 85 ARG A N 1
ATOM 609 C CA . ARG A 1 85 ? -24.918 -2.831 64.398 1.00 57.38 85 ARG A CA 1
ATOM 610 C C . ARG A 1 85 ? -26.090 -2.357 65.302 1.00 57.38 85 ARG A C 1
ATOM 612 O O . ARG A 1 85 ? -26.282 -1.165 65.445 1.00 57.38 85 ARG A O 1
ATOM 619 N N . GLU A 1 86 ? -26.829 -3.163 66.074 1.00 58.97 86 GLU A N 1
ATOM 620 C CA . GLU A 1 86 ? -26.458 -4.375 66.812 1.00 58.97 86 GLU A CA 1
ATOM 621 C C . GLU A 1 86 ? -27.475 -4.611 67.987 1.00 58.97 86 GLU A C 1
ATOM 623 O O . GLU A 1 86 ? -28.114 -3.672 68.445 1.00 58.97 86 GLU A O 1
ATOM 628 N N . LYS A 1 87 ? -27.552 -5.862 68.491 1.00 56.44 87 LYS A N 1
ATOM 629 C CA . LYS A 1 87 ? -28.028 -6.385 69.815 1.00 56.44 87 LYS A CA 1
ATOM 630 C C . LYS A 1 87 ? -29.531 -6.416 70.198 1.00 56.44 87 LYS A C 1
ATOM 632 O O . LYS A 1 87 ? -30.160 -5.422 70.516 1.00 56.44 87 LYS A O 1
ATOM 637 N N . LYS A 1 88 ? -29.984 -7.670 70.387 1.00 57.41 88 LYS A N 1
ATOM 638 C CA . LYS A 1 88 ? -30.613 -8.277 71.588 1.00 57.41 88 LYS A CA 1
ATOM 639 C C . LYS A 1 88 ? -31.649 -7.458 72.383 1.00 57.41 88 LYS A C 1
ATOM 641 O O . LYS A 1 88 ? -31.286 -6.540 73.110 1.00 57.41 88 LYS A O 1
ATOM 646 N N . LYS A 1 89 ? -32.857 -8.021 72.516 1.00 63.31 89 LYS A N 1
ATOM 647 C CA . LYS A 1 89 ? -33.588 -8.002 73.794 1.00 63.31 89 LYS A CA 1
ATOM 648 C C . LYS A 1 89 ? -34.384 -9.299 73.987 1.00 63.31 89 LYS A C 1
ATOM 650 O O . LYS A 1 89 ? -35.253 -9.620 73.189 1.00 63.31 89 LYS A O 1
ATOM 655 N N . ARG A 1 90 ? -34.008 -10.050 75.029 1.00 50.31 90 ARG A N 1
ATOM 656 C CA . ARG A 1 90 ? -34.848 -11.049 75.706 1.00 50.31 90 ARG A CA 1
ATOM 657 C C . ARG A 1 90 ? -35.971 -10.303 76.430 1.00 50.31 90 ARG A C 1
ATOM 659 O O . ARG A 1 90 ? -35.626 -9.342 77.116 1.00 50.31 90 ARG A O 1
ATOM 666 N N . VAL A 1 91 ? -37.209 -10.786 76.339 1.00 58.34 91 VAL A N 1
ATOM 667 C CA . VAL A 1 91 ? -38.167 -10.973 77.449 1.00 58.34 91 VAL A CA 1
ATOM 668 C C . VAL A 1 91 ? -39.043 -12.155 77.061 1.00 58.34 91 VAL A C 1
ATOM 670 O O . VAL A 1 91 ? -39.484 -12.160 75.892 1.00 58.34 91 VAL A O 1
#

Radius of gyration: 33.45 Å; chains: 1; bounding box: 58×46×103 Å

Sequence (91 aa):
ATRNVARNLLEACAGNLDMAVGMHMDNDGVGPAVPETIPESLCNESDNVRAPIPQKTEVLIEDDPGVAGTSFTILLKNSKGKGGREKKKRV

pLDDT: mean 70.37, std 15.6, range [49.47, 94.44]